Protein AF-A0A328SIE2-F1 (afdb_monomer_lite)

Secondary structure (DSSP, 8-state):
-TTHHHHHHHHHHHTTSS-T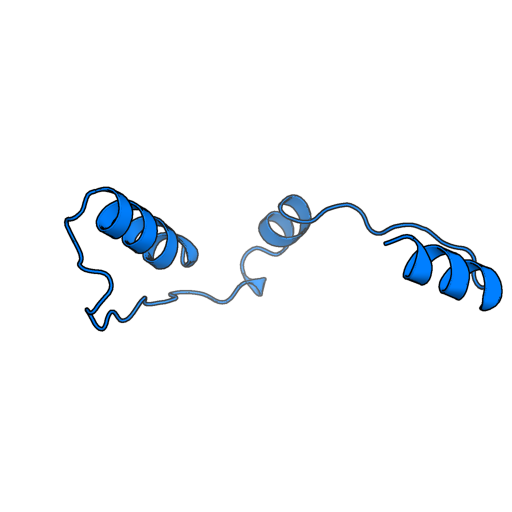T--------S-GGG-HHHHHHTSPPPPP--S-HHHHHHHHHH-

pLDDT: mean 94.92, std 3.86, range [72.88, 98.56]

Sequence (63 a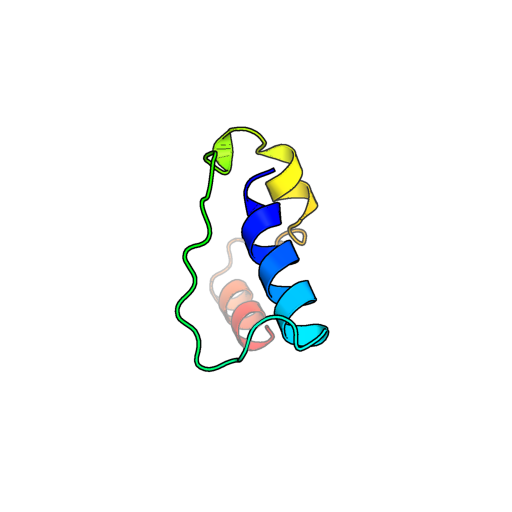a):
ASAASIAGLRKLVENGEIDKGERVVCIVTGHVLKDPNVAIDACEEPTQVSSNPDEIRRVLKTM

Foldseek 3Di:
DQCVQVVVVVVCCVVVVDDPPDDDDRDRPDDPVVCVVVVVVPDDDDDDFDPDPVRVVVVVVVD

Radius of gyration: 18.98 Å; chains: 1; bounding box: 38×23×45 Å

Structure (mmCIF, N/CA/C/O backbone):
data_AF-A0A328SIE2-F1
#
_entry.id   AF-A0A328SIE2-F1
#
loop_
_atom_site.group_PDB
_atom_site.id
_atom_site.type_symbol
_atom_site.label_atom_id
_atom_site.label_alt_id
_atom_site.label_comp_id
_atom_site.label_asym_id
_atom_site.label_entity_id
_atom_site.label_seq_id
_atom_site.pdbx_PDB_ins_code
_atom_site.Cartn_x
_atom_site.Cartn_y
_atom_site.Cartn_z
_atom_site.occupancy
_atom_site.B_iso_or_equiv
_atom_site.auth_seq_id
_atom_sit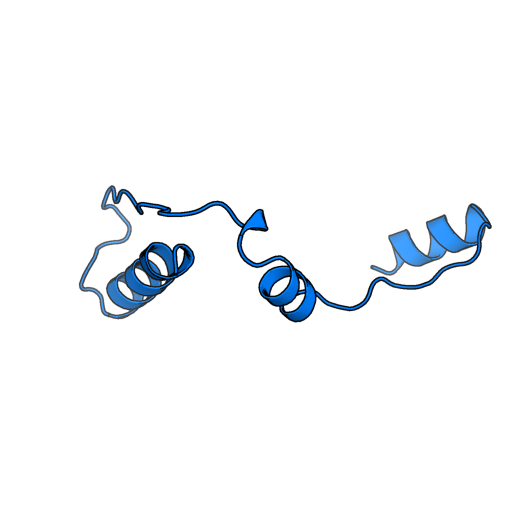e.auth_comp_id
_atom_site.auth_asym_id
_atom_site.auth_atom_id
_atom_site.pdbx_PDB_model_num
ATOM 1 N N . ALA A 1 1 ? 3.661 3.754 7.894 1.00 85.69 1 ALA A N 1
ATOM 2 C CA . ALA A 1 1 ? 2.668 4.332 8.835 1.00 85.69 1 ALA A CA 1
ATOM 3 C C . ALA A 1 1 ? 1.276 4.480 8.214 1.00 85.69 1 ALA A C 1
ATOM 5 O O . ALA A 1 1 ? 0.339 3.883 8.720 1.00 85.69 1 ALA A O 1
ATOM 6 N N . SER A 1 2 ? 1.106 5.232 7.122 1.00 93.56 2 SER A N 1
ATOM 7 C CA . SER A 1 2 ? -0.235 5.570 6.613 1.00 93.56 2 SER A CA 1
ATOM 8 C C . SER A 1 2 ? -1.051 4.385 6.078 1.00 93.56 2 SER A C 1
ATOM 10 O O . SER A 1 2 ? -2.263 4.379 6.237 1.00 93.56 2 SER A O 1
ATOM 12 N N . ALA A 1 3 ? -0.404 3.342 5.545 1.00 94.38 3 ALA A N 1
ATOM 13 C CA . ALA A 1 3 ? -1.077 2.105 5.129 1.00 94.38 3 ALA A CA 1
ATOM 14 C C . ALA A 1 3 ? -1.677 1.291 6.299 1.00 94.38 3 ALA A C 1
ATOM 16 O O . ALA A 1 3 ? -2.479 0.387 6.069 1.00 94.38 3 ALA A O 1
ATOM 17 N N . ALA A 1 4 ? -1.324 1.607 7.552 1.00 96.69 4 ALA A N 1
ATOM 18 C CA . ALA A 1 4 ? -1.830 0.890 8.720 1.00 96.69 4 ALA A CA 1
ATOM 19 C C . ALA A 1 4 ? -3.348 1.044 8.897 1.00 96.69 4 ALA A C 1
ATOM 21 O O . ALA A 1 4 ? -3.996 0.096 9.329 1.00 96.69 4 ALA A O 1
ATOM 22 N N . SER A 1 5 ? -3.929 2.194 8.529 1.00 97.56 5 SER A N 1
ATOM 23 C CA . SER A 1 5 ? -5.382 2.403 8.612 1.00 97.56 5 SER A CA 1
ATOM 24 C C . SER A 1 5 ? -6.151 1.469 7.671 1.00 97.56 5 SER A C 1
ATOM 26 O O . SER A 1 5 ? -7.185 0.927 8.052 1.00 97.56 5 SER A O 1
ATOM 28 N N . ILE A 1 6 ? -5.608 1.209 6.478 1.00 97.31 6 ILE A N 1
ATOM 29 C CA . ILE A 1 6 ? -6.179 0.274 5.499 1.00 97.31 6 ILE A CA 1
ATOM 30 C C . ILE A 1 6 ? -5.947 -1.179 5.937 1.00 97.31 6 ILE A C 1
ATOM 32 O O . ILE A 1 6 ? -6.865 -1.995 5.888 1.00 97.31 6 ILE A O 1
ATOM 36 N N . ALA A 1 7 ? -4.737 -1.511 6.400 1.00 97.81 7 ALA A N 1
ATOM 37 C CA . ALA A 1 7 ? -4.419 -2.857 6.882 1.00 97.81 7 ALA A CA 1
ATOM 38 C C . ALA A 1 7 ? -5.271 -3.250 8.102 1.00 97.81 7 ALA A C 1
ATOM 40 O O . ALA A 1 7 ? -5.752 -4.380 8.183 1.00 97.81 7 ALA A O 1
ATOM 41 N N . GLY A 1 8 ? -5.491 -2.306 9.022 1.00 98.06 8 GLY A N 1
ATOM 42 C CA . GLY A 1 8 ? -6.385 -2.467 10.164 1.00 98.06 8 GLY A CA 1
ATOM 43 C C . GLY A 1 8 ? -7.830 -2.689 9.729 1.00 98.06 8 GLY A C 1
ATOM 44 O O . GLY A 1 8 ? -8.441 -3.650 10.180 1.00 98.06 8 GLY A O 1
ATOM 45 N N . LEU A 1 9 ? -8.346 -1.877 8.796 1.00 98.19 9 LEU A N 1
ATOM 46 C CA . LEU A 1 9 ? -9.693 -2.072 8.249 1.00 98.19 9 LEU A CA 1
ATOM 47 C C . LEU A 1 9 ? -9.863 -3.474 7.655 1.00 98.19 9 LEU A C 1
ATOM 49 O O . LEU A 1 9 ? -10.837 -4.150 7.971 1.00 98.19 9 LEU A O 1
ATOM 53 N N . ARG A 1 10 ? -8.903 -3.944 6.848 1.00 98.12 10 ARG A N 1
ATOM 54 C CA . ARG A 1 10 ? -8.958 -5.296 6.273 1.00 98.12 10 ARG A CA 1
ATOM 55 C C . ARG A 1 10 ? -9.076 -6.366 7.362 1.00 98.12 10 ARG A C 1
ATOM 57 O O . ARG A 1 10 ? -9.954 -7.215 7.273 1.00 98.12 10 ARG A O 1
ATOM 64 N N . LYS A 1 11 ? -8.249 -6.275 8.408 1.00 98.56 11 LYS A N 1
ATOM 65 C CA . LYS A 1 11 ? -8.277 -7.205 9.546 1.00 98.56 11 LYS A CA 1
ATOM 66 C C . LYS A 1 11 ? -9.616 -7.172 10.295 1.00 98.56 11 LYS A C 1
ATOM 68 O O . LYS A 1 11 ? -10.146 -8.220 10.633 1.00 98.56 11 LYS A O 1
ATOM 73 N N . LEU A 1 12 ? -10.164 -5.983 10.547 1.00 98.44 12 LEU A N 1
ATOM 74 C CA . LEU A 1 12 ? -11.440 -5.825 11.254 1.00 98.44 12 LEU A CA 1
ATOM 75 C C . LEU A 1 12 ? -12.616 -6.396 10.447 1.00 98.44 12 LEU A C 1
ATOM 77 O O . LEU A 1 12 ? -13.496 -7.031 11.020 1.00 98.44 12 LEU A O 1
ATOM 81 N N . VAL A 1 13 ? -12.601 -6.241 9.118 1.00 98.19 13 VAL A N 1
ATOM 82 C CA . VAL A 1 13 ? -13.595 -6.865 8.228 1.00 98.19 13 VAL A CA 1
ATOM 83 C C . VAL A 1 13 ? -13.449 -8.390 8.210 1.00 98.19 13 VAL A C 1
ATOM 85 O O . VAL A 1 13 ? -14.450 -9.099 8.262 1.00 98.19 13 VAL A O 1
ATOM 88 N N . GLU A 1 14 ? -12.221 -8.915 8.162 1.00 98.06 14 GLU A N 1
ATOM 89 C CA . GLU A 1 14 ? -11.954 -10.363 8.239 1.00 98.06 14 GLU A CA 1
ATOM 90 C C . GLU A 1 14 ? -12.423 -10.971 9.570 1.00 98.06 14 GLU A C 1
ATOM 92 O O . GLU A 1 14 ? -12.941 -12.086 9.589 1.00 98.06 14 GLU A O 1
ATOM 97 N N . ASN A 1 15 ? -12.298 -10.219 10.665 1.00 98.25 15 ASN A N 1
ATOM 98 C CA . ASN A 1 15 ? -12.764 -10.612 11.994 1.00 98.25 15 ASN A CA 1
ATOM 99 C C . ASN A 1 15 ? -14.284 -10.461 12.195 1.00 98.25 15 ASN A C 1
ATOM 101 O O . ASN A 1 15 ? -14.801 -10.913 13.215 1.00 98.25 15 ASN A O 1
ATOM 105 N N . GLY A 1 16 ? -14.999 -9.816 11.266 1.00 97.69 16 GLY A N 1
ATOM 106 C CA . GLY A 1 16 ? -16.424 -9.501 11.414 1.00 97.69 16 GLY A CA 1
ATOM 107 C C . GLY A 1 16 ? -16.724 -8.382 12.419 1.00 97.69 16 GLY A C 1
ATOM 108 O O . GLY A 1 16 ? -17.850 -8.275 12.889 1.00 97.69 16 GLY A O 1
ATOM 109 N N . GLU A 1 17 ? -15.729 -7.562 12.767 1.00 98.31 17 GLU A N 1
ATOM 110 C CA . GLU A 1 17 ? -15.896 -6.388 13.638 1.00 98.31 17 GLU A CA 1
ATOM 111 C C . GLU A 1 17 ? -16.456 -5.175 12.876 1.00 98.31 17 GLU A C 1
ATOM 113 O O . GLU A 1 17 ? -17.053 -4.293 13.486 1.00 98.31 17 GLU A O 1
ATOM 118 N N . ILE A 1 18 ? -16.245 -5.128 11.555 1.00 98.25 18 ILE A N 1
ATOM 119 C CA . ILE A 1 18 ? -16.803 -4.126 10.636 1.00 98.25 18 ILE A CA 1
ATOM 120 C C . ILE A 1 18 ? -17.524 -4.857 9.505 1.00 98.25 18 ILE A C 1
ATOM 122 O O . ILE A 1 18 ? -16.933 -5.710 8.831 1.00 98.25 18 ILE A O 1
ATOM 126 N N . ASP A 1 19 ? -18.772 -4.480 9.243 1.00 97.38 19 ASP A N 1
ATOM 127 C CA . ASP A 1 19 ? -19.565 -5.060 8.165 1.00 97.38 19 ASP A CA 1
ATOM 128 C C . ASP A 1 19 ? -19.170 -4.507 6.788 1.00 97.38 19 ASP A C 1
ATOM 130 O O . ASP A 1 19 ? -18.856 -3.330 6.605 1.00 97.38 19 ASP A O 1
ATOM 134 N N . LYS A 1 20 ? -19.292 -5.343 5.748 1.00 94.88 20 LYS A N 1
ATOM 135 C CA . LYS A 1 20 ? -18.987 -4.953 4.353 1.00 94.88 20 LYS A CA 1
ATOM 136 C C . LYS A 1 20 ? -19.873 -3.821 3.807 1.00 94.88 20 LYS A C 1
ATOM 138 O O . LYS A 1 20 ? -19.548 -3.256 2.766 1.00 94.88 20 LYS A O 1
ATOM 143 N N . GLY A 1 21 ? -21.003 -3.535 4.458 1.00 96.25 21 GLY A N 1
ATOM 144 C CA . GLY A 1 21 ? -21.926 -2.457 4.089 1.00 96.25 21 GLY A CA 1
ATOM 145 C C . GLY A 1 21 ? -21.628 -1.113 4.760 1.00 96.25 21 GLY A C 1
ATOM 146 O O . GLY A 1 21 ? -22.256 -0.111 4.413 1.00 96.25 21 GLY A O 1
ATOM 147 N N . GLU A 1 22 ? -20.699 -1.072 5.714 1.00 97.62 22 GLU A N 1
ATOM 148 C CA . GLU A 1 22 ? -20.367 0.149 6.441 1.00 97.62 22 GLU A CA 1
ATOM 149 C C . GLU A 1 22 ? -19.536 1.127 5.607 1.00 97.62 22 GLU A C 1
ATOM 151 O O . GLU A 1 22 ? -18.778 0.759 4.706 1.00 97.62 22 GLU A O 1
ATOM 156 N N . ARG A 1 23 ? -19.655 2.418 5.935 1.00 97.75 23 ARG A N 1
ATOM 157 C CA . ARG A 1 23 ? -18.857 3.481 5.322 1.00 97.75 23 ARG A CA 1
ATOM 158 C C . ARG A 1 23 ? -17.748 3.908 6.275 1.00 97.75 23 ARG A C 1
ATOM 160 O O . ARG A 1 23 ? -18.013 4.571 7.273 1.00 97.75 23 ARG A O 1
ATOM 167 N N . VAL A 1 24 ? -16.508 3.588 5.919 1.00 97.69 24 VAL A N 1
ATOM 168 C CA . VAL A 1 24 ? -15.318 3.864 6.735 1.00 97.69 24 VAL A CA 1
ATOM 169 C C . VAL A 1 24 ? -14.412 4.884 6.044 1.00 97.69 24 VAL A C 1
ATOM 171 O O . VAL A 1 24 ? -14.243 4.852 4.826 1.00 97.69 24 VAL A O 1
ATOM 174 N N . VAL A 1 25 ? -13.803 5.783 6.822 1.00 98.06 25 VAL A N 1
ATOM 175 C CA . VAL A 1 25 ? -12.784 6.731 6.343 1.00 98.06 25 VAL A CA 1
ATOM 176 C C . VAL A 1 25 ? -11.418 6.331 6.899 1.00 98.06 25 VAL A C 1
ATOM 178 O O . VAL A 1 25 ? -11.169 6.446 8.097 1.00 98.06 25 VAL A O 1
ATOM 181 N N . CYS A 1 26 ? -10.507 5.893 6.028 1.00 97.62 26 CYS A N 1
ATOM 182 C CA . CYS A 1 26 ? -9.117 5.615 6.394 1.00 97.62 26 CYS A CA 1
ATOM 183 C C . CYS A 1 26 ? -8.264 6.877 6.232 1.00 97.62 26 CYS A C 1
ATOM 185 O O . CYS A 1 26 ? -8.067 7.369 5.122 1.00 97.62 26 CYS A O 1
ATOM 187 N N . ILE A 1 27 ? -7.717 7.392 7.334 1.00 97.31 27 ILE A N 1
ATOM 188 C CA . ILE A 1 27 ? -6.825 8.555 7.290 1.00 97.31 27 ILE A CA 1
ATOM 189 C C . ILE A 1 27 ? -5.431 8.117 6.828 1.00 97.31 27 ILE A C 1
ATOM 191 O O . ILE A 1 27 ? -4.842 7.178 7.373 1.00 97.31 27 ILE A O 1
ATOM 195 N N . VAL A 1 28 ? -4.889 8.838 5.846 1.00 95.94 28 VAL A N 1
ATOM 196 C CA . VAL A 1 28 ? -3.526 8.671 5.331 1.00 95.94 28 VAL A CA 1
ATOM 197 C C . VAL A 1 28 ? -2.688 9.849 5.825 1.00 95.94 28 VAL A C 1
ATOM 199 O O . VAL A 1 28 ? -2.830 10.977 5.369 1.00 95.94 28 VAL A O 1
ATOM 202 N N . THR A 1 29 ? -1.829 9.593 6.807 1.00 94.00 29 THR A N 1
ATOM 203 C CA . THR A 1 29 ? -1.105 10.635 7.560 1.00 94.00 29 THR A CA 1
ATOM 204 C C . THR A 1 29 ? 0.152 11.191 6.876 1.00 94.00 29 THR A C 1
ATOM 206 O O . THR A 1 29 ? 0.770 12.131 7.376 1.00 94.00 29 THR A O 1
ATOM 209 N N . GLY A 1 30 ? 0.579 10.626 5.746 1.00 91.31 30 GLY A N 1
ATOM 210 C CA . GLY A 1 30 ? 1.813 11.011 5.070 1.00 91.31 30 GLY A CA 1
ATOM 211 C C . GLY A 1 30 ? 1.826 10.633 3.595 1.00 91.31 30 GLY A C 1
ATOM 212 O O . GLY A 1 30 ? 1.151 9.700 3.173 1.00 91.31 30 GLY A O 1
ATOM 213 N N . HIS A 1 31 ? 2.613 11.374 2.815 1.00 92.50 31 HIS A N 1
ATOM 214 C CA . HIS A 1 31 ? 2.848 11.078 1.405 1.00 92.50 31 HIS A CA 1
ATOM 215 C C . HIS A 1 31 ? 3.864 9.943 1.260 1.00 92.50 31 HIS A C 1
ATOM 217 O O . HIS A 1 31 ? 4.838 9.890 2.011 1.00 92.50 31 HIS A O 1
ATOM 223 N N . VAL A 1 32 ? 3.700 9.106 0.235 1.00 89.06 32 VAL A N 1
ATOM 224 C CA . VAL A 1 32 ? 4.615 7.991 -0.073 1.00 89.06 32 VAL A CA 1
ATOM 225 C C . VAL A 1 32 ? 6.075 8.423 -0.293 1.00 89.06 32 VAL A C 1
ATOM 227 O O . VAL A 1 32 ? 6.991 7.674 0.008 1.00 89.06 32 VAL A O 1
ATOM 230 N N . LEU A 1 33 ? 6.316 9.670 -0.719 1.00 94.12 33 LEU A N 1
ATOM 231 C CA . LEU A 1 33 ? 7.654 10.183 -1.037 1.00 94.12 33 LEU A CA 1
ATOM 232 C C . LEU A 1 33 ? 8.485 10.487 0.216 1.00 94.12 33 LEU A C 1
ATOM 234 O O . LEU A 1 33 ? 9.651 10.846 0.100 1.00 94.12 33 LEU A O 1
ATOM 238 N N . LYS A 1 34 ? 7.895 10.360 1.410 1.00 92.56 34 LYS A N 1
ATOM 239 C CA . LYS A 1 34 ? 8.634 10.462 2.671 1.00 92.56 34 LYS A CA 1
ATOM 240 C C . LYS A 1 34 ? 9.550 9.255 2.908 1.00 92.56 34 LYS A C 1
ATOM 242 O O . LYS A 1 34 ? 10.542 9.420 3.599 1.00 92.56 34 LYS A O 1
ATOM 247 N N . ASP A 1 35 ? 9.230 8.096 2.324 1.00 93.94 35 ASP A N 1
ATOM 248 C CA . ASP A 1 35 ? 10.015 6.856 2.415 1.00 93.94 35 ASP A CA 1
ATOM 249 C C . ASP A 1 35 ? 10.099 6.176 1.033 1.00 93.94 35 ASP A C 1
ATOM 251 O O . ASP A 1 35 ? 9.431 5.169 0.783 1.00 93.94 35 ASP A O 1
ATOM 255 N N . PRO A 1 36 ? 10.896 6.716 0.092 1.00 94.31 36 PRO A N 1
ATOM 256 C CA . PRO A 1 36 ? 10.987 6.166 -1.260 1.00 94.31 36 PRO A CA 1
ATOM 257 C C . PRO A 1 36 ? 11.574 4.748 -1.288 1.00 94.31 36 PRO A C 1
ATOM 259 O O . PRO A 1 36 ? 11.140 3.940 -2.100 1.00 94.31 36 PRO A O 1
ATOM 262 N N . ASN A 1 37 ? 12.496 4.413 -0.379 1.00 95.06 37 ASN A N 1
ATOM 263 C CA . ASN A 1 37 ? 13.100 3.076 -0.325 1.00 95.06 37 ASN A CA 1
ATOM 264 C C . ASN A 1 37 ? 12.064 1.997 0.005 1.00 95.06 37 ASN A C 1
ATOM 266 O O . ASN A 1 37 ? 12.025 0.979 -0.665 1.00 95.06 37 ASN A O 1
ATOM 270 N N . VAL A 1 38 ? 11.149 2.262 0.946 1.00 93.38 38 VAL A N 1
ATOM 271 C CA . VAL A 1 38 ? 10.052 1.330 1.264 1.00 93.38 38 VAL A CA 1
ATOM 272 C C . VAL A 1 38 ? 9.163 1.082 0.043 1.00 93.38 38 VAL A C 1
ATOM 274 O O . VAL A 1 38 ? 8.651 -0.019 -0.131 1.00 93.38 38 VAL A O 1
ATOM 277 N N . ALA A 1 39 ? 8.965 2.097 -0.804 1.00 92.69 39 ALA A N 1
ATOM 278 C CA . ALA A 1 39 ? 8.212 1.938 -2.043 1.00 92.69 39 ALA A CA 1
ATOM 279 C C . ALA A 1 39 ? 8.983 1.117 -3.088 1.00 92.69 39 ALA A C 1
ATOM 281 O O . ALA A 1 39 ? 8.372 0.300 -3.765 1.00 92.69 39 ALA A O 1
ATOM 282 N N . ILE A 1 40 ? 10.300 1.315 -3.205 1.00 95.62 40 ILE A N 1
ATOM 283 C CA . ILE A 1 40 ? 11.165 0.539 -4.106 1.00 95.62 40 ILE A CA 1
ATOM 284 C C . ILE A 1 40 ? 11.204 -0.930 -3.671 1.00 95.62 40 ILE A C 1
ATOM 286 O O . ILE A 1 40 ? 10.943 -1.803 -4.489 1.00 95.62 40 ILE A O 1
ATOM 290 N N . ASP A 1 41 ? 11.429 -1.196 -2.383 1.00 95.31 41 ASP A N 1
ATOM 291 C CA . ASP A 1 41 ? 11.522 -2.550 -1.820 1.00 95.31 41 ASP A CA 1
ATOM 292 C C . ASP A 1 41 ? 10.201 -3.338 -1.921 1.00 95.31 41 ASP A C 1
ATOM 294 O O . ASP A 1 41 ? 10.195 -4.566 -1.880 1.00 95.31 41 ASP A O 1
ATOM 298 N N . ALA A 1 42 ? 9.065 -2.639 -2.023 1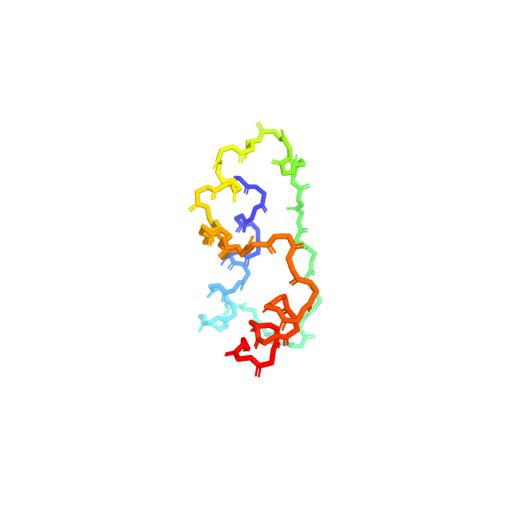.00 93.81 42 ALA A N 1
ATOM 299 C CA . ALA A 1 42 ? 7.744 -3.243 -2.197 1.00 93.81 42 ALA A CA 1
ATOM 300 C C . ALA A 1 42 ? 7.400 -3.559 -3.665 1.00 93.81 42 ALA A C 1
ATOM 302 O O . ALA A 1 42 ? 6.363 -4.177 -3.921 1.00 93.81 42 ALA A O 1
ATOM 303 N N . CYS A 1 43 ? 8.223 -3.114 -4.615 1.00 94.56 43 CYS A N 1
ATOM 304 C CA . CYS A 1 43 ? 8.049 -3.356 -6.042 1.00 94.56 43 CYS A CA 1
ATOM 305 C C . CYS A 1 43 ? 8.899 -4.541 -6.513 1.00 94.56 43 CYS A C 1
ATOM 307 O O . CYS A 1 43 ? 9.913 -4.891 -5.916 1.00 94.56 43 CYS A O 1
ATOM 3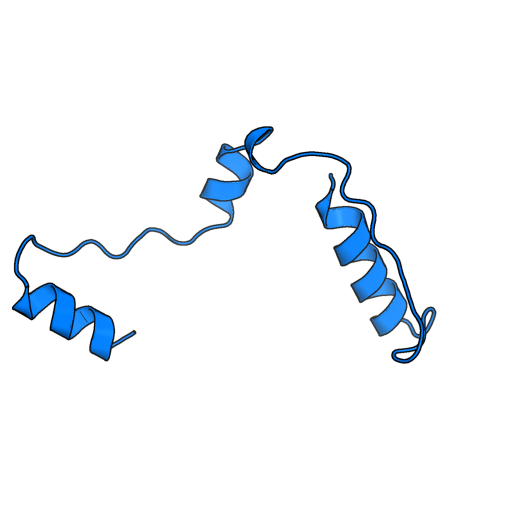09 N N . GLU A 1 44 ? 8.498 -5.135 -7.634 1.00 94.88 44 GLU A N 1
ATOM 310 C CA . GLU A 1 44 ? 9.344 -6.071 -8.373 1.00 94.88 44 GLU A CA 1
ATOM 311 C C . GLU A 1 44 ? 10.291 -5.306 -9.307 1.00 94.88 44 GLU A C 1
ATOM 313 O O . GLU A 1 44 ? 9.959 -4.223 -9.801 1.00 94.88 44 GLU A O 1
ATOM 318 N N . GLU A 1 45 ? 11.470 -5.877 -9.560 1.00 94.12 45 GLU A N 1
ATOM 319 C CA . GLU A 1 45 ? 12.438 -5.310 -10.501 1.00 94.12 45 GLU A CA 1
ATOM 320 C C . GLU A 1 45 ? 11.826 -5.195 -11.910 1.00 94.12 45 GLU A C 1
ATOM 322 O O . GLU A 1 45 ? 11.276 -6.177 -12.427 1.00 94.12 45 GLU A O 1
ATOM 327 N N . PRO A 1 46 ? 11.927 -4.027 -12.573 1.00 92.12 46 PRO A N 1
ATOM 328 C CA . PRO A 1 46 ? 11.412 -3.860 -13.922 1.00 92.12 46 PRO A CA 1
ATOM 329 C C . PRO A 1 46 ? 12.054 -4.843 -14.904 1.00 92.12 46 PRO A C 1
ATOM 331 O O . PRO A 1 46 ? 13.272 -5.033 -14.927 1.00 92.12 46 PRO A O 1
ATOM 334 N N . THR A 1 47 ? 11.241 -5.425 -15.786 1.00 93.38 47 THR A N 1
ATOM 335 C CA . THR A 1 47 ? 11.754 -6.268 -16.870 1.00 93.38 47 THR A CA 1
ATOM 336 C C . THR A 1 47 ? 12.628 -5.438 -17.811 1.00 93.38 47 THR A C 1
ATOM 338 O O . THR A 1 47 ? 12.146 -4.515 -18.468 1.00 93.38 47 THR A O 1
ATOM 341 N N . GLN A 1 48 ? 13.918 -5.771 -17.891 1.00 94.31 48 GLN A N 1
ATOM 342 C CA . GLN A 1 48 ? 14.839 -5.123 -18.822 1.00 94.31 48 GLN A CA 1
ATOM 343 C C . GLN A 1 48 ? 14.596 -5.622 -20.249 1.00 94.31 48 GLN A C 1
ATOM 345 O O . GLN A 1 48 ? 14.527 -6.826 -20.491 1.00 94.31 48 GLN A O 1
ATOM 350 N N . VAL A 1 49 ? 14.488 -4.687 -21.192 1.00 95.38 49 VAL A N 1
ATOM 351 C CA . VAL A 1 49 ? 14.265 -4.953 -22.620 1.00 95.38 49 VAL A CA 1
ATOM 352 C C . VAL A 1 49 ? 15.153 -4.043 -23.459 1.00 95.38 49 VAL A C 1
ATOM 354 O O . VAL A 1 49 ? 15.495 -2.938 -23.029 1.00 95.38 49 VAL A O 1
ATOM 357 N N . SER A 1 50 ? 15.541 -4.483 -24.655 1.00 94.75 50 SER A N 1
ATOM 358 C CA . SER A 1 50 ? 16.329 -3.629 -25.549 1.00 94.75 50 SER A CA 1
ATOM 359 C C . SER A 1 50 ? 15.505 -2.462 -26.119 1.00 94.75 50 SER A C 1
ATOM 361 O O . SER A 1 50 ? 14.273 -2.474 -26.110 1.00 94.75 50 SER A O 1
ATOM 363 N N . SER A 1 51 ? 16.186 -1.452 -26.680 1.00 94.56 51 SER A N 1
ATOM 364 C CA . SER A 1 51 ? 15.562 -0.314 -27.386 1.00 94.56 51 SER A CA 1
ATOM 365 C C . SER A 1 51 ? 15.022 -0.707 -28.777 1.00 94.56 51 SER A C 1
ATOM 367 O O . SER A 1 51 ? 15.179 0.014 -29.764 1.00 94.56 51 SER A O 1
ATOM 369 N N . ASN A 1 52 ? 14.428 -1.896 -28.880 1.00 96.88 52 ASN A N 1
ATOM 370 C CA . ASN A 1 52 ? 13.809 -2.422 -30.084 1.00 96.88 52 ASN A CA 1
ATOM 371 C C . ASN A 1 52 ? 12.277 -2.458 -29.904 1.00 96.88 52 ASN A C 1
ATOM 373 O O . ASN A 1 52 ? 11.778 -3.218 -29.068 1.00 96.88 52 ASN A O 1
ATOM 377 N N . PRO A 1 53 ? 11.507 -1.698 -30.706 1.00 96.00 53 PRO A N 1
ATOM 378 C CA . PRO A 1 53 ? 10.046 -1.687 -30.630 1.00 96.00 53 PRO A CA 1
ATOM 379 C C . PRO A 1 53 ? 9.382 -3.069 -30.755 1.00 96.00 53 PRO A C 1
ATOM 381 O O . PRO A 1 53 ? 8.344 -3.305 -30.131 1.00 96.00 53 PRO A O 1
ATOM 384 N N . ASP A 1 54 ? 9.961 -3.989 -31.531 1.00 95.81 54 ASP A N 1
ATOM 385 C CA . ASP A 1 54 ? 9.413 -5.339 -31.707 1.00 95.81 54 ASP A CA 1
ATOM 386 C C . ASP A 1 54 ? 9.628 -6.215 -30.468 1.00 95.81 54 ASP A C 1
ATOM 388 O O . ASP A 1 54 ? 8.752 -7.006 -30.106 1.00 95.81 54 ASP A O 1
ATOM 392 N N . GLU A 1 55 ? 10.753 -6.038 -29.772 1.00 94.62 55 GLU A N 1
ATOM 393 C CA . GLU A 1 55 ? 11.036 -6.724 -28.509 1.00 94.62 55 GLU A CA 1
ATOM 394 C C . GLU A 1 55 ? 10.119 -6.217 -27.393 1.00 94.62 55 GLU A C 1
ATOM 396 O O . GLU A 1 55 ? 9.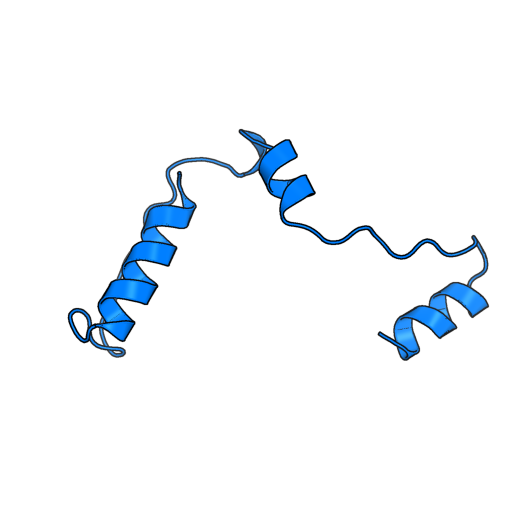484 -7.021 -26.710 1.00 94.62 55 GLU A O 1
ATOM 401 N N . ILE A 1 56 ? 9.950 -4.894 -27.288 1.00 95.00 56 ILE A N 1
ATOM 402 C CA . ILE A 1 56 ? 9.009 -4.267 -26.347 1.00 95.00 56 ILE A CA 1
ATOM 403 C C . ILE A 1 56 ? 7.596 -4.822 -26.569 1.00 95.00 56 ILE A C 1
ATOM 405 O O . ILE A 1 56 ? 6.931 -5.259 -25.628 1.00 95.00 56 ILE A O 1
ATOM 409 N N . ARG A 1 57 ? 7.136 -4.874 -27.828 1.00 95.44 57 ARG A N 1
ATOM 410 C CA . ARG A 1 57 ? 5.817 -5.424 -28.176 1.00 95.44 57 ARG A CA 1
ATOM 411 C C . ARG A 1 57 ? 5.685 -6.899 -27.797 1.00 95.44 57 ARG A C 1
ATOM 413 O O . ARG A 1 57 ? 4.586 -7.323 -27.444 1.00 95.44 57 ARG A O 1
ATOM 420 N N . ARG A 1 58 ? 6.753 -7.689 -27.914 1.00 95.00 58 ARG A N 1
ATOM 421 C CA . ARG A 1 58 ? 6.742 -9.107 -27.536 1.00 95.00 58 ARG A CA 1
ATOM 422 C C . ARG A 1 58 ? 6.547 -9.267 -26.031 1.00 95.00 58 ARG A C 1
ATOM 424 O O . ARG A 1 58 ? 5.663 -10.022 -25.649 1.00 95.00 58 ARG A O 1
ATOM 431 N N . VAL A 1 59 ? 7.311 -8.536 -25.217 1.00 94.81 59 VAL A N 1
ATOM 432 C CA . VAL A 1 59 ? 7.232 -8.616 -23.747 1.00 94.81 59 VAL A CA 1
ATOM 433 C C . VAL A 1 59 ? 5.853 -8.204 -23.241 1.00 94.81 59 VAL A C 1
ATOM 435 O O . VAL A 1 59 ? 5.247 -8.943 -22.473 1.00 94.81 59 VAL A O 1
ATOM 438 N N . LEU A 1 60 ? 5.293 -7.106 -23.759 1.00 94.12 60 LEU A N 1
ATOM 439 C CA . LEU A 1 60 ? 3.951 -6.646 -23.377 1.00 94.12 60 LEU A CA 1
ATOM 440 C C . LEU A 1 60 ? 2.824 -7.633 -23.722 1.00 94.12 60 LEU A C 1
ATOM 442 O O . LEU A 1 60 ? 1.760 -7.559 -23.124 1.00 94.12 60 LEU A O 1
ATOM 446 N N . LYS A 1 61 ? 3.017 -8.527 -24.700 1.00 94.19 61 LYS A N 1
ATOM 447 C CA . LYS A 1 61 ? 2.035 -9.572 -25.046 1.00 94.19 61 LYS A CA 1
ATOM 448 C C . LYS A 1 61 ? 2.150 -10.824 -24.175 1.00 94.19 61 LYS A C 1
ATOM 450 O O . LYS A 1 61 ? 1.269 -11.675 -24.243 1.00 94.19 61 LYS A O 1
ATOM 455 N N . THR A 1 62 ? 3.266 -10.982 -23.471 1.00 86.12 62 THR A N 1
ATOM 456 C CA . THR A 1 62 ? 3.565 -12.147 -22.627 1.00 86.12 62 THR A CA 1
ATOM 457 C C . THR A 1 62 ? 3.444 -11.859 -21.133 1.00 86.12 62 THR A C 1
ATOM 459 O O . THR A 1 62 ? 3.503 -12.805 -20.352 1.00 86.12 62 THR A O 1
ATOM 462 N N . MET A 1 63 ? 3.311 -10.582 -20.760 1.00 72.88 63 MET A N 1
ATOM 463 C CA . MET A 1 63 ? 2.854 -10.134 -19.441 1.00 72.88 63 MET A CA 1
ATOM 464 C C . MET A 1 63 ? 1.345 -10.336 -19.314 1.00 72.88 63 MET A C 1
ATOM 466 O O . MET A 1 63 ? 0.912 -10.758 -18.222 1.00 72.88 63 MET A O 1
#